Protein AF-A0A3B9DRY4-F1 (afdb_monomer)

Secondary structure (DSSP, 8-state):
-----S---SSHHHHHHHHHHTT--EEEEESSSSHHIIIIIHHHHH-GGGEEEEEEEEETTEEEEEEEE-TT---------TT----PPBPPGGGS-SS--------TT------PPP-

Mean predicted aligned error: 9.86 Å

Structure (mmCIF, N/CA/C/O backbone):
data_AF-A0A3B9DRY4-F1
#
_entry.id   AF-A0A3B9DRY4-F1
#
loop_
_atom_site.group_PDB
_atom_site.id
_atom_site.type_symbol
_atom_site.label_atom_id
_atom_site.label_alt_id
_atom_site.label_comp_id
_atom_site.label_asym_id
_atom_site.label_entity_id
_atom_site.label_seq_id
_atom_site.pdbx_PDB_ins_code
_atom_site.Cartn_x
_atom_site.Cartn_y
_atom_site.Cartn_z
_atom_site.occupancy
_atom_site.B_iso_or_equiv
_atom_site.auth_seq_id
_atom_site.auth_comp_id
_atom_site.auth_asym_id
_atom_site.auth_atom_id
_atom_site.pdbx_PDB_model_num
ATOM 1 N N . MET A 1 1 ? -20.630 4.500 7.201 1.00 38.88 1 MET A N 1
ATOM 2 C CA . MET A 1 1 ? -19.181 4.360 6.929 1.00 38.88 1 MET A CA 1
ATOM 3 C C . MET A 1 1 ? -18.979 4.368 5.423 1.00 38.88 1 MET A C 1
ATOM 5 O O . MET A 1 1 ? -19.580 3.539 4.756 1.00 38.88 1 MET A O 1
ATOM 9 N N . ARG A 1 2 ? -18.206 5.310 4.864 1.00 43.16 2 ARG A N 1
ATOM 10 C CA . ARG A 1 2 ? -17.780 5.212 3.458 1.00 43.16 2 ARG A CA 1
ATOM 11 C C . ARG A 1 2 ? -16.643 4.196 3.412 1.00 43.16 2 ARG A C 1
ATOM 13 O O . ARG A 1 2 ? -15.556 4.502 3.887 1.00 43.16 2 ARG A O 1
ATOM 20 N N . SER A 1 3 ? -16.920 2.999 2.902 1.00 43.78 3 SER A N 1
ATOM 21 C CA . SER A 1 3 ? -15.890 2.011 2.576 1.00 43.78 3 SER A CA 1
ATOM 22 C C . SER A 1 3 ? -15.005 2.603 1.483 1.00 43.78 3 SER A C 1
ATOM 24 O O . SER A 1 3 ? -15.361 2.578 0.310 1.00 43.78 3 SER A O 1
ATOM 26 N N . ARG A 1 4 ? -13.899 3.236 1.868 1.00 54.00 4 ARG A N 1
ATOM 27 C CA . ARG A 1 4 ? -12.835 3.621 0.943 1.00 54.00 4 ARG A CA 1
ATOM 28 C C . ARG A 1 4 ? -11.736 2.596 1.123 1.00 54.00 4 ARG A C 1
ATOM 30 O O . ARG A 1 4 ? -10.942 2.704 2.047 1.00 54.00 4 ARG A O 1
ATOM 37 N N . THR A 1 5 ? -11.784 1.555 0.307 1.00 59.94 5 THR A N 1
ATOM 38 C CA . THR A 1 5 ? -10.925 0.386 0.493 1.00 59.94 5 THR A CA 1
ATOM 39 C C . THR A 1 5 ? -9.527 0.619 -0.101 1.00 59.94 5 THR A C 1
ATOM 41 O O . THR A 1 5 ? -8.577 0.014 0.379 1.00 59.94 5 THR A O 1
ATOM 44 N N . TYR A 1 6 ? -9.371 1.553 -1.061 1.00 63.59 6 TYR A N 1
ATOM 45 C CA . TYR A 1 6 ? -8.100 1.839 -1.754 1.00 63.59 6 TYR A CA 1
ATOM 46 C C . TYR A 1 6 ? -8.030 3.284 -2.289 1.00 63.59 6 TYR A C 1
ATOM 48 O O . TYR A 1 6 ? -9.073 3.831 -2.664 1.00 63.59 6 TYR A O 1
ATOM 56 N N . PRO A 1 7 ? -6.830 3.885 -2.420 1.00 69.00 7 PRO A N 1
ATOM 57 C CA . PRO A 1 7 ? -6.582 4.921 -3.422 1.00 69.00 7 PRO A CA 1
ATOM 58 C C . PRO A 1 7 ? -6.757 4.307 -4.821 1.00 69.00 7 PRO A C 1
ATOM 60 O O . PRO A 1 7 ? -6.086 3.336 -5.164 1.00 69.00 7 PRO A O 1
ATOM 63 N N . LEU A 1 8 ? -7.672 4.838 -5.635 1.00 76.50 8 LEU A N 1
ATOM 64 C CA . LEU A 1 8 ? -7.983 4.307 -6.976 1.00 76.50 8 LEU A CA 1
ATOM 65 C C . LEU A 1 8 ? -7.092 4.953 -8.044 1.00 76.50 8 LEU A C 1
ATOM 67 O O . LEU A 1 8 ? -7.570 5.491 -9.044 1.00 76.50 8 LEU A O 1
ATOM 71 N N . SER A 1 9 ? -5.784 4.949 -7.804 1.00 82.06 9 SER A N 1
ATOM 72 C CA . SER A 1 9 ? -4.793 5.569 -8.678 1.00 82.06 9 SER A CA 1
ATOM 73 C C . SER A 1 9 ? -3.581 4.666 -8.832 1.00 82.06 9 SER A C 1
ATOM 75 O O . SER A 1 9 ? -2.978 4.287 -7.836 1.00 82.06 9 SER A O 1
ATOM 77 N N . ALA A 1 10 ? -3.206 4.373 -10.077 1.00 83.94 10 ALA A N 1
ATOM 78 C CA . ALA A 1 10 ? -1.956 3.685 -10.399 1.00 83.94 10 ALA A CA 1
ATOM 79 C C . ALA A 1 10 ? -0.739 4.631 -10.419 1.00 83.94 10 ALA A C 1
ATOM 81 O O . ALA A 1 10 ? 0.393 4.161 -10.450 1.00 83.94 10 ALA A O 1
ATOM 82 N N . ASP A 1 11 ? -0.974 5.949 -10.413 1.00 89.25 11 ASP A N 1
ATOM 83 C CA . ASP A 1 11 ? 0.064 6.970 -10.253 1.00 89.25 11 ASP A CA 1
ATOM 84 C C . ASP A 1 11 ? 0.567 6.971 -8.795 1.00 89.25 11 ASP A C 1
ATOM 86 O O . ASP A 1 11 ? -0.246 7.220 -7.892 1.00 89.25 11 ASP A O 1
ATOM 90 N N . PRO A 1 12 ? 1.858 6.680 -8.545 1.00 90.25 12 PRO A N 1
ATOM 91 C CA . PRO A 1 12 ? 2.408 6.543 -7.197 1.00 90.25 12 PRO A CA 1
ATOM 92 C C . PRO A 1 12 ? 2.270 7.811 -6.347 1.00 90.25 12 PRO A C 1
ATOM 94 O O . PRO A 1 12 ? 1.861 7.739 -5.187 1.00 90.25 12 PRO A O 1
ATOM 97 N N . GLU A 1 13 ? 2.562 8.987 -6.905 1.00 91.56 13 GLU A N 1
ATOM 98 C CA . GLU A 1 13 ? 2.448 10.280 -6.224 1.00 91.56 13 GLU A CA 1
ATOM 99 C C . GLU A 1 13 ? 1.037 10.495 -5.684 1.00 91.56 13 GLU A C 1
ATOM 101 O O . GLU A 1 13 ? 0.838 10.820 -4.507 1.00 91.56 13 GLU A O 1
ATOM 106 N N . ARG A 1 14 ? 0.041 10.308 -6.550 1.00 90.88 14 ARG A N 1
ATOM 107 C CA . ARG A 1 14 ? -1.366 10.431 -6.196 1.00 90.88 14 ARG A CA 1
ATOM 108 C C . ARG A 1 14 ? -1.789 9.354 -5.207 1.00 90.88 14 ARG A C 1
ATOM 110 O O . ARG A 1 14 ? -2.494 9.690 -4.259 1.00 90.88 14 ARG A O 1
ATOM 117 N N . PHE A 1 15 ? -1.341 8.113 -5.385 1.00 90.88 15 PHE A N 1
ATOM 118 C CA . PHE A 1 15 ? -1.643 7.006 -4.480 1.00 90.88 15 PHE A CA 1
ATOM 119 C C . PHE A 1 15 ? -1.217 7.325 -3.041 1.00 90.88 15 PHE A C 1
ATOM 121 O O . PHE A 1 15 ? -2.041 7.284 -2.127 1.00 90.88 15 PHE A O 1
ATOM 128 N N . PHE A 1 16 ? 0.046 7.715 -2.834 1.00 90.94 16 PHE A N 1
ATOM 129 C CA . PHE A 1 16 ? 0.564 8.018 -1.495 1.00 90.94 16 PHE A CA 1
ATOM 130 C C . PHE A 1 16 ? 0.014 9.326 -0.923 1.00 90.94 16 PHE A C 1
ATOM 132 O O . PHE A 1 16 ? -0.130 9.458 0.295 1.00 90.94 16 PHE A O 1
ATOM 139 N N . ARG A 1 17 ? -0.312 10.315 -1.765 1.00 90.69 17 ARG A N 1
ATOM 140 C CA . ARG A 1 17 ? -1.026 11.517 -1.313 1.00 90.69 17 ARG A CA 1
ATOM 141 C C . ARG A 1 17 ? -2.410 11.155 -0.775 1.00 90.69 17 ARG A C 1
ATOM 143 O O . ARG A 1 17 ? -2.703 11.482 0.369 1.00 90.69 17 ARG A O 1
ATOM 150 N N . GLU A 1 1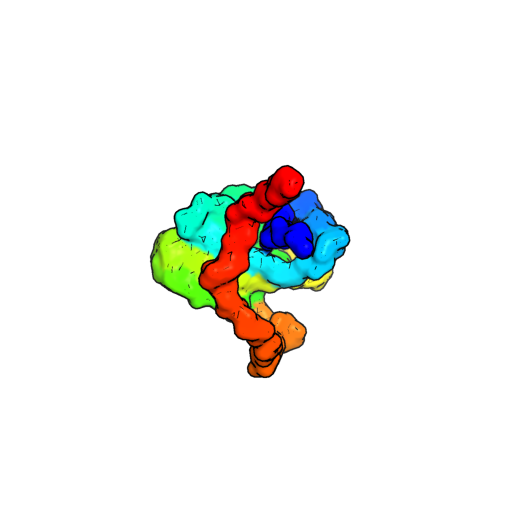8 ? -3.214 10.446 -1.563 1.00 89.81 18 GLU A N 1
ATOM 151 C CA . GLU A 1 18 ? -4.568 10.048 -1.172 1.00 89.81 18 GLU A CA 1
ATOM 152 C C . GLU A 1 18 ? -4.546 9.150 0.070 1.00 89.81 18 GLU A C 1
ATOM 154 O O . GLU A 1 18 ? -5.316 9.401 0.993 1.00 89.81 18 GLU A O 1
ATOM 159 N N . ALA A 1 19 ? -3.634 8.169 0.145 1.00 88.75 19 ALA A N 1
ATOM 160 C CA . ALA A 1 19 ? -3.478 7.296 1.312 1.00 88.75 19 ALA A CA 1
ATOM 161 C C . ALA A 1 19 ? -3.215 8.088 2.605 1.00 88.75 19 ALA A C 1
ATOM 163 O O . ALA A 1 19 ? -3.846 7.816 3.628 1.00 88.75 19 ALA A O 1
ATOM 164 N N . ARG A 1 20 ? -2.350 9.112 2.552 1.00 89.06 20 ARG A N 1
ATOM 165 C CA . ARG A 1 20 ? -2.091 10.007 3.693 1.00 89.06 20 ARG A CA 1
ATOM 166 C C . ARG A 1 20 ? -3.308 10.849 4.059 1.00 89.06 20 ARG A C 1
ATOM 168 O O . ARG A 1 20 ? -3.646 10.932 5.233 1.00 89.06 20 ARG A O 1
ATOM 175 N N . GLU A 1 21 ? -3.985 11.439 3.073 1.00 88.19 21 GLU A N 1
ATOM 176 C CA . GLU A 1 21 ? -5.180 12.270 3.295 1.00 88.19 21 GLU A CA 1
ATOM 177 C C . GLU A 1 21 ? -6.309 11.505 4.001 1.00 88.19 21 GLU A C 1
ATOM 179 O O . GLU A 1 21 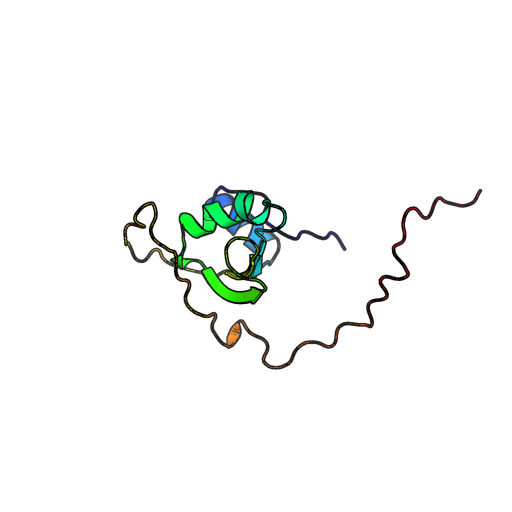? -7.055 12.086 4.789 1.00 88.19 21 GLU A O 1
ATOM 184 N N . ILE A 1 22 ? -6.437 10.201 3.737 1.00 84.88 22 ILE A N 1
ATOM 185 C CA . ILE A 1 22 ? -7.468 9.344 4.340 1.00 84.88 22 ILE A CA 1
ATOM 186 C C . ILE A 1 22 ? -6.971 8.525 5.543 1.00 84.88 22 ILE A C 1
ATOM 188 O O . ILE A 1 22 ? -7.759 7.775 6.118 1.00 84.88 22 ILE A O 1
ATOM 192 N N . GLY A 1 23 ? -5.696 8.656 5.929 1.00 85.69 23 GLY A N 1
ATOM 193 C CA . GLY A 1 23 ? -5.101 7.940 7.063 1.00 85.69 23 GLY A CA 1
ATOM 194 C C . GLY A 1 23 ? -4.999 6.422 6.871 1.00 85.69 23 GLY A C 1
ATOM 195 O O . GLY A 1 23 ? -5.185 5.665 7.823 1.00 85.69 23 GLY A O 1
ATOM 196 N N . VAL A 1 24 ? -4.757 5.961 5.642 1.00 86.81 24 VAL A N 1
ATOM 197 C CA . VAL A 1 24 ? -4.588 4.538 5.318 1.00 86.81 24 VAL A CA 1
ATOM 198 C C . VAL A 1 24 ? -3.117 4.142 5.417 1.00 86.81 24 VAL A C 1
ATOM 200 O O . VAL A 1 24 ? -2.272 4.689 4.716 1.00 86.81 24 VAL A O 1
ATOM 203 N N . SER A 1 25 ? -2.832 3.137 6.247 1.00 88.12 25 SER A N 1
ATOM 204 C CA . SER A 1 25 ? -1.486 2.560 6.424 1.00 88.12 25 SER A CA 1
ATOM 205 C C . SER A 1 25 ? -1.334 1.163 5.810 1.00 88.12 25 SER A C 1
ATOM 207 O O . SER A 1 25 ? -0.235 0.615 5.807 1.00 88.12 25 SER A O 1
ATOM 209 N N . TYR A 1 26 ? -2.424 0.573 5.307 1.00 89.06 26 TYR A N 1
ATOM 210 C CA . TYR A 1 26 ? -2.446 -0.780 4.745 1.00 89.06 26 TYR A CA 1
ATOM 211 C C . TYR A 1 26 ? -3.284 -0.819 3.475 1.00 89.06 26 TYR A C 1
ATOM 213 O O . TYR A 1 26 ? -4.360 -0.227 3.427 1.00 89.06 26 TYR A O 1
ATOM 221 N N . VAL A 1 27 ? -2.827 -1.564 2.476 1.00 89.06 27 VAL A N 1
ATOM 222 C CA . VAL A 1 27 ? -3.562 -1.800 1.229 1.00 89.06 27 VAL A CA 1
ATOM 223 C C . VAL A 1 27 ? -3.667 -3.292 0.959 1.00 89.06 27 VAL A C 1
ATOM 225 O O . VAL A 1 27 ? -2.775 -4.065 1.305 1.00 89.06 27 VAL A O 1
ATOM 228 N N . VAL A 1 28 ? -4.766 -3.702 0.332 1.00 86.94 28 VAL A N 1
ATOM 229 C CA . VAL A 1 28 ? -4.947 -5.080 -0.131 1.00 86.94 28 VAL A CA 1
ATOM 230 C C . VAL A 1 28 ? -4.613 -5.139 -1.615 1.00 86.94 28 VAL A C 1
ATOM 232 O O . VAL A 1 28 ? -5.235 -4.461 -2.429 1.00 86.94 28 VAL A O 1
ATOM 235 N N . LEU A 1 29 ? -3.630 -5.960 -1.960 1.00 86.88 29 LEU A N 1
ATOM 236 C CA . LEU A 1 29 ? -3.364 -6.390 -3.321 1.00 86.88 29 LEU A CA 1
ATOM 237 C C . LEU A 1 29 ? -4.150 -7.677 -3.559 1.00 86.88 29 LEU A C 1
ATOM 239 O O . LEU A 1 29 ? -3.654 -8.773 -3.292 1.00 86.88 29 LEU A O 1
ATOM 243 N N . ASP A 1 30 ? -5.389 -7.521 -4.015 1.00 83.31 30 ASP A N 1
ATOM 244 C CA . ASP A 1 30 ? -6.230 -8.641 -4.416 1.00 83.31 30 ASP A CA 1
ATOM 245 C C . ASP A 1 30 ? -6.058 -8.940 -5.911 1.00 83.31 30 ASP A C 1
ATOM 247 O O . ASP A 1 30 ? -6.222 -8.055 -6.756 1.00 83.31 30 ASP A O 1
ATOM 251 N N . GLN A 1 31 ? -5.667 -10.173 -6.237 1.00 76.06 31 GLN A N 1
ATOM 252 C CA . GLN A 1 31 ? -5.571 -10.644 -7.621 1.00 76.06 31 GLN A CA 1
ATOM 253 C C . GLN A 1 31 ? -6.830 -11.394 -8.068 1.00 76.06 31 GLN A C 1
ATOM 255 O O . GLN A 1 31 ? -6.937 -11.730 -9.243 1.00 76.06 31 GLN A O 1
ATOM 260 N N . VAL A 1 32 ? -7.799 -11.611 -7.170 1.00 72.06 32 VAL A N 1
ATOM 261 C CA . VAL A 1 32 ? -9.044 -12.323 -7.488 1.00 72.06 32 VAL A CA 1
ATOM 262 C C . VAL A 1 32 ? -9.948 -11.499 -8.411 1.00 72.06 32 VAL A C 1
ATOM 264 O O . VAL A 1 32 ? -10.478 -12.038 -9.380 1.00 72.06 32 VAL A O 1
ATOM 267 N N . ASP A 1 33 ? -10.111 -10.199 -8.143 1.00 73.31 33 ASP A N 1
ATOM 268 C CA . ASP A 1 33 ? -10.960 -9.297 -8.941 1.00 73.31 33 ASP A CA 1
ATOM 269 C C . ASP A 1 33 ? -10.185 -8.445 -9.969 1.00 73.31 33 ASP A C 1
ATOM 271 O O . ASP A 1 33 ? -10.782 -7.755 -10.797 1.00 73.31 33 ASP A O 1
ATOM 275 N N . GLY A 1 34 ? -8.849 -8.485 -9.921 1.00 74.19 34 GLY A N 1
ATOM 276 C CA . GLY A 1 34 ? -7.951 -7.717 -10.786 1.00 74.19 34 GLY A CA 1
ATOM 277 C C . GLY A 1 34 ? -7.825 -6.222 -10.449 1.00 74.19 34 GLY A C 1
ATOM 278 O O . GLY A 1 34 ? -6.913 -5.567 -10.964 1.00 74.19 34 GLY A O 1
ATOM 279 N N . LEU A 1 35 ? -8.657 -5.669 -9.558 1.00 75.94 35 LEU A N 1
ATOM 280 C CA . LEU A 1 35 ? -8.596 -4.257 -9.161 1.00 75.94 35 LEU A CA 1
ATOM 281 C C . LEU A 1 35 ? -7.336 -3.961 -8.351 1.00 75.94 35 LEU A C 1
ATOM 283 O O . LEU A 1 35 ? -6.695 -2.925 -8.558 1.00 75.94 35 LEU A O 1
ATOM 287 N N . GLY A 1 36 ? -6.935 -4.890 -7.479 1.00 77.88 36 GLY A N 1
ATOM 288 C CA . GLY A 1 36 ? -5.666 -4.790 -6.762 1.00 77.88 36 GLY A CA 1
ATOM 289 C C . GLY A 1 36 ? -4.489 -4.691 -7.734 1.00 77.88 36 GLY A C 1
ATOM 290 O O . GLY A 1 36 ? -3.604 -3.853 -7.565 1.00 77.88 36 GLY A O 1
ATOM 291 N N . GLY A 1 37 ? -4.506 -5.476 -8.813 1.00 80.50 37 GLY A N 1
ATOM 292 C CA . GLY A 1 37 ? -3.508 -5.388 -9.879 1.00 80.50 37 GLY A CA 1
ATOM 293 C C . GLY A 1 37 ? -3.497 -4.030 -10.591 1.00 80.50 37 GLY A C 1
ATOM 294 O O . GLY A 1 37 ? -2.418 -3.486 -10.837 1.00 80.50 37 GLY A O 1
ATOM 295 N N . ALA A 1 38 ? -4.677 -3.478 -10.883 1.00 79.50 38 ALA A N 1
ATOM 296 C CA . ALA A 1 38 ? -4.834 -2.231 -11.630 1.00 79.50 38 ALA A CA 1
ATOM 297 C C . ALA A 1 38 ? -4.351 -0.990 -10.863 1.00 79.50 38 ALA A C 1
ATOM 299 O O . ALA A 1 38 ? -3.707 -0.128 -11.457 1.00 79.50 38 ALA A O 1
ATOM 300 N N . TYR A 1 39 ? -4.639 -0.897 -9.561 1.00 82.38 39 TYR A N 1
ATOM 301 C CA . TYR A 1 39 ? -4.351 0.310 -8.774 1.00 82.38 39 TYR A CA 1
ATOM 302 C C . TYR A 1 39 ? -3.171 0.159 -7.814 1.00 82.38 39 TYR A C 1
ATOM 304 O O . TYR A 1 39 ? -2.413 1.103 -7.630 1.00 82.38 39 TYR A O 1
ATOM 312 N N . VAL A 1 40 ? -2.979 -1.020 -7.221 1.00 87.50 40 VAL A N 1
ATOM 313 C CA . VAL A 1 40 ? -1.902 -1.260 -6.244 1.00 87.50 40 VAL A CA 1
ATOM 314 C C . VAL A 1 40 ? -0.690 -1.889 -6.926 1.00 87.50 40 VAL A C 1
ATOM 316 O O . VAL A 1 40 ? 0.444 -1.497 -6.669 1.00 87.50 40 VAL A O 1
ATOM 319 N N . GLY A 1 41 ? -0.912 -2.834 -7.843 1.00 87.69 41 GLY A N 1
ATOM 320 C CA . GLY A 1 41 ? 0.156 -3.595 -8.492 1.00 87.69 41 GLY A CA 1
ATOM 321 C C . GLY A 1 41 ? 1.160 -2.730 -9.260 1.00 87.69 41 GLY A C 1
ATOM 322 O O . GLY A 1 41 ? 2.355 -3.006 -9.202 1.00 87.69 41 GLY A O 1
ATOM 323 N N . GLY A 1 42 ? 0.698 -1.681 -9.949 1.00 87.62 42 GLY A N 1
ATOM 324 C CA . GLY A 1 42 ? 1.575 -0.722 -10.633 1.00 87.62 42 GLY A CA 1
ATOM 325 C C . GLY A 1 42 ? 2.450 0.070 -9.660 1.00 87.62 42 GLY A C 1
ATOM 326 O O . GLY A 1 42 ? 3.662 0.131 -9.837 1.00 87.62 42 GLY A O 1
ATOM 327 N N . VAL A 1 43 ? 1.853 0.578 -8.580 1.00 91.38 43 VAL A N 1
ATOM 328 C CA . VAL A 1 43 ? 2.555 1.363 -7.552 1.00 91.38 43 VAL A CA 1
ATOM 329 C C . VAL A 1 43 ? 3.583 0.513 -6.802 1.00 91.38 43 VAL A C 1
ATOM 331 O O . VAL A 1 43 ? 4.695 0.967 -6.554 1.00 91.38 43 VAL A O 1
ATOM 334 N N . VAL A 1 44 ? 3.251 -0.744 -6.488 1.00 91.00 44 VAL A N 1
ATOM 335 C CA . VAL A 1 44 ? 4.187 -1.691 -5.856 1.00 91.00 44 VAL A CA 1
ATOM 336 C C . VAL A 1 44 ? 5.358 -2.024 -6.781 1.00 91.00 44 VAL A C 1
ATOM 338 O O . VAL A 1 44 ? 6.472 -2.205 -6.298 1.00 91.00 44 VAL A O 1
ATOM 341 N N . ARG A 1 45 ? 5.134 -2.103 -8.100 1.00 88.56 45 ARG A N 1
ATOM 342 C CA . ARG A 1 45 ? 6.219 -2.309 -9.073 1.00 88.56 45 ARG A CA 1
ATOM 343 C C . ARG A 1 45 ? 7.122 -1.093 -9.217 1.00 88.56 45 ARG A C 1
ATOM 345 O O . ARG A 1 45 ? 8.324 -1.279 -9.349 1.00 88.56 45 ARG A O 1
ATOM 352 N N . ASP A 1 46 ? 6.547 0.105 -9.186 1.00 89.81 46 ASP A N 1
ATOM 353 C CA . ASP A 1 46 ? 7.299 1.358 -9.264 1.00 89.81 46 ASP A CA 1
ATOM 354 C C . ASP A 1 46 ? 8.138 1.594 -8.001 1.00 89.81 46 ASP A C 1
ATOM 356 O O . ASP A 1 46 ? 9.312 1.934 -8.094 1.00 89.81 46 ASP A O 1
ATOM 360 N N . ARG A 1 47 ? 7.554 1.365 -6.813 1.00 91.56 47 ARG A N 1
ATOM 361 C CA . ARG A 1 47 ? 8.184 1.661 -5.511 1.00 91.56 47 ARG A CA 1
ATOM 362 C C . ARG A 1 47 ? 8.091 0.494 -4.540 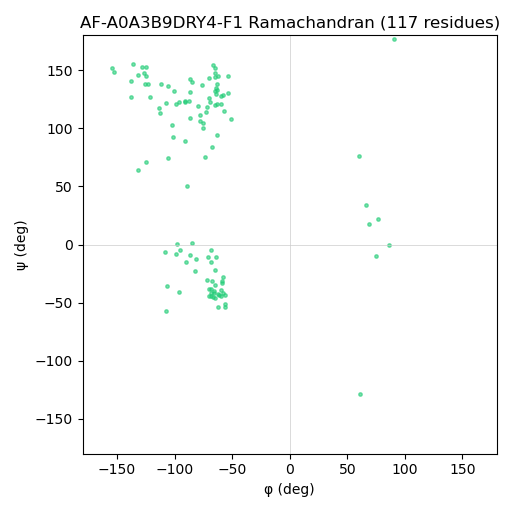1.00 91.56 47 ARG A C 1
ATOM 364 O O . ARG A 1 47 ? 7.464 0.627 -3.486 1.00 91.56 47 ARG A O 1
ATOM 371 N N . PRO A 1 48 ? 8.724 -0.651 -4.832 1.00 91.94 48 PRO A N 1
ATOM 372 C CA . PRO A 1 48 ? 8.662 -1.810 -3.947 1.00 91.94 48 PRO A CA 1
ATOM 373 C C . PRO A 1 48 ? 9.188 -1.505 -2.535 1.00 91.94 48 PRO A C 1
ATOM 375 O O . PRO A 1 48 ? 8.671 -2.041 -1.561 1.00 91.94 48 PRO A O 1
ATOM 378 N N . TRP A 1 49 ? 10.155 -0.591 -2.403 1.00 91.88 49 TRP A N 1
ATOM 379 C CA . TRP A 1 49 ? 10.724 -0.157 -1.119 1.00 91.88 49 TRP A CA 1
ATOM 380 C C . TRP A 1 49 ? 9.762 0.650 -0.234 1.00 91.88 49 TRP A C 1
ATOM 382 O O . TRP A 1 49 ? 10.036 0.826 0.949 1.00 91.88 49 TRP A O 1
ATOM 392 N N . ALA A 1 50 ? 8.650 1.154 -0.778 1.00 94.88 50 ALA A N 1
ATOM 393 C CA . ALA A 1 50 ? 7.638 1.878 -0.009 1.00 94.88 50 ALA A CA 1
ATOM 394 C C . ALA A 1 50 ? 6.620 0.944 0.66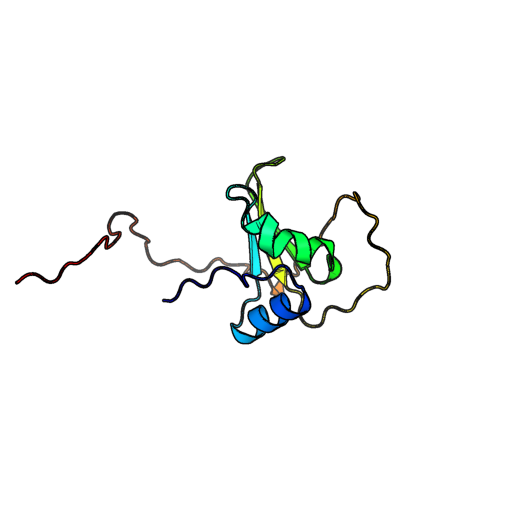9 1.00 94.88 50 ALA A C 1
ATOM 396 O O . ALA A 1 50 ? 5.700 1.416 1.343 1.00 94.88 50 ALA A O 1
ATOM 397 N N . PHE A 1 51 ? 6.782 -0.372 0.500 1.00 94.44 51 PHE A N 1
ATOM 398 C CA . PHE A 1 51 ? 5.872 -1.379 1.026 1.00 94.44 51 PHE A CA 1
ATOM 399 C C . PHE A 1 51 ? 6.591 -2.464 1.825 1.00 94.44 51 PHE A C 1
ATOM 401 O O . PHE A 1 51 ? 7.736 -2.827 1.560 1.00 94.44 51 PHE A O 1
ATOM 408 N N . CYS A 1 52 ? 5.856 -3.047 2.767 1.00 93.81 52 CYS A N 1
ATOM 409 C CA . CYS A 1 52 ? 6.212 -4.287 3.447 1.00 93.81 52 CYS A CA 1
ATOM 410 C C . CYS A 1 52 ? 5.075 -5.309 3.310 1.00 93.81 52 CYS A C 1
ATOM 412 O O . CYS A 1 52 ? 3.909 -4.942 3.158 1.00 93.81 52 CYS A O 1
ATOM 414 N N . GLY A 1 53 ? 5.401 -6.600 3.347 1.00 92.31 53 GLY A N 1
ATOM 415 C CA . GLY A 1 53 ? 4.423 -7.687 3.335 1.00 92.31 53 GLY A CA 1
ATOM 416 C C . GLY A 1 53 ? 3.949 -8.022 4.748 1.00 92.31 53 GLY A C 1
ATOM 417 O O . GLY A 1 53 ? 4.774 -8.199 5.645 1.00 92.31 53 GLY A O 1
ATOM 418 N N . LEU A 1 54 ? 2.632 -8.120 4.949 1.00 89.69 54 LEU A N 1
ATOM 419 C CA . LEU A 1 54 ? 2.046 -8.436 6.255 1.00 89.69 54 LEU A CA 1
ATOM 420 C C . LEU A 1 54 ? 1.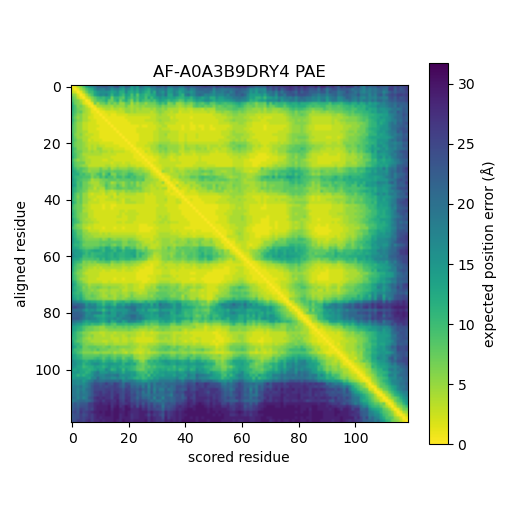483 -9.860 6.294 1.00 89.69 54 LEU A C 1
ATOM 422 O O . LEU A 1 54 ? 1.906 -10.673 7.109 1.00 89.69 54 LEU A O 1
ATOM 426 N N . VAL A 1 55 ? 0.554 -10.181 5.393 1.00 86.44 55 VAL A N 1
ATOM 427 C CA . VAL A 1 55 ? -0.007 -11.532 5.252 1.00 86.44 55 VAL A CA 1
ATOM 428 C C . VAL A 1 55 ? -0.479 -11.758 3.819 1.00 86.44 55 VAL A C 1
ATOM 430 O O . VAL A 1 55 ? -0.909 -10.820 3.149 1.00 86.44 55 VAL A O 1
ATOM 433 N N . GLY A 1 56 ? -0.405 -13.002 3.353 1.00 85.69 56 GLY A N 1
ATOM 434 C CA . GLY A 1 56 ? -0.976 -13.445 2.086 1.00 85.69 56 GLY A CA 1
ATOM 435 C C . GLY A 1 56 ? -1.913 -14.629 2.300 1.00 85.69 56 GLY A C 1
ATOM 436 O O . GLY A 1 56 ? -1.666 -15.464 3.167 1.00 85.69 56 GLY A O 1
ATOM 437 N N . VAL A 1 57 ? -2.983 -14.692 1.514 1.00 82.00 57 VAL A N 1
ATOM 438 C CA . VAL A 1 57 ? -3.911 -15.826 1.444 1.00 82.00 57 VAL A CA 1
ATOM 439 C C . VAL A 1 57 ? -4.018 -16.267 -0.013 1.00 82.00 57 VAL A C 1
ATOM 441 O O . VAL A 1 57 ? -4.097 -15.423 -0.905 1.00 82.00 57 VAL A O 1
ATOM 444 N N . GLY A 1 58 ? -4.032 -17.579 -0.246 1.00 82.19 58 GLY A N 1
ATOM 445 C CA . GLY A 1 58 ? -4.030 -18.168 -1.587 1.00 82.19 58 GLY A CA 1
ATOM 446 C C . GLY A 1 58 ? -2.623 -18.441 -2.128 1.00 82.19 58 GLY A C 1
ATOM 447 O O . GLY A 1 58 ? -1.620 -18.138 -1.481 1.00 82.19 58 GLY A O 1
ATOM 448 N N . GLU A 1 59 ? -2.556 -19.039 -3.316 1.00 75.12 59 GLU A N 1
ATOM 449 C CA . GLU A 1 59 ? -1.317 -19.474 -3.970 1.00 75.12 59 GLU A CA 1
ATOM 450 C C . GLU A 1 59 ? -1.324 -19.106 -5.461 1.00 75.12 59 GLU A C 1
ATOM 452 O O . GLU A 1 59 ? -2.377 -18.954 -6.084 1.00 75.12 59 GLU A O 1
ATOM 457 N N . GLY A 1 60 ? -0.133 -18.973 -6.054 1.00 76.50 60 GLY A N 1
ATOM 458 C CA . GLY A 1 60 ? 0.012 -18.684 -7.484 1.00 76.50 60 GLY A CA 1
ATOM 459 C C . GLY A 1 60 ? -0.628 -17.354 -7.891 1.00 76.50 60 GLY A C 1
ATOM 460 O O . GLY A 1 60 ? -0.340 -16.315 -7.294 1.00 76.50 60 GLY A O 1
ATOM 461 N N . ASP A 1 61 ? -1.469 -17.381 -8.921 1.00 71.69 61 ASP A N 1
ATOM 462 C CA . ASP A 1 61 ? -2.145 -16.194 -9.470 1.00 71.69 61 ASP A CA 1
ATOM 463 C C . ASP A 1 61 ? -3.464 -15.864 -8.750 1.00 71.69 61 ASP A C 1
ATOM 465 O O . ASP A 1 61 ? -4.036 -14.795 -8.946 1.00 71.69 61 ASP A O 1
ATOM 469 N N . VAL A 1 62 ? -3.938 -16.754 -7.872 1.00 77.31 62 VAL A N 1
ATOM 470 C CA . VAL A 1 62 ? -5.132 -16.541 -7.045 1.00 77.31 62 VAL A CA 1
ATOM 471 C C . VAL A 1 62 ? -4.670 -16.256 -5.624 1.00 77.31 62 VAL A C 1
ATOM 473 O O . VAL A 1 62 ? -4.727 -17.109 -4.736 1.00 77.31 62 VAL A O 1
ATOM 476 N N . ARG A 1 63 ? -4.149 -15.043 -5.424 1.00 82.38 63 ARG A N 1
ATOM 477 C CA . ARG A 1 63 ? -3.655 -14.593 -4.122 1.00 82.38 63 ARG A CA 1
ATOM 478 C C . ARG A 1 63 ? -4.179 -13.214 -3.752 1.00 82.38 63 ARG A C 1
ATOM 480 O O . ARG A 1 63 ? -4.272 -12.313 -4.586 1.00 82.38 63 ARG A O 1
ATOM 487 N N . THR A 1 64 ? -4.392 -13.033 -2.462 1.00 84.88 64 THR A N 1
ATOM 488 C CA . THR A 1 64 ? -4.707 -11.748 -1.848 1.00 84.88 64 THR A CA 1
ATOM 489 C C . THR A 1 64 ? -3.632 -11.452 -0.814 1.00 84.88 64 THR A C 1
ATOM 491 O O . THR A 1 64 ? -3.342 -12.286 0.041 1.00 84.88 64 THR A O 1
ATOM 494 N N . GLN A 1 65 ? -3.009 -10.279 -0.890 1.00 88.50 65 GLN A N 1
ATOM 495 C CA . GLN A 1 65 ? -1.942 -9.878 0.029 1.00 88.50 65 GLN A CA 1
ATOM 496 C C . GLN A 1 65 ? -2.293 -8.568 0.721 1.00 88.50 65 GLN A C 1
ATOM 498 O O . GLN A 1 65 ? -2.768 -7.635 0.080 1.00 88.50 65 GLN A O 1
ATOM 503 N N . ILE A 1 66 ? -2.014 -8.478 2.016 1.00 89.12 66 ILE A N 1
ATOM 504 C CA . ILE A 1 66 ? -2.060 -7.225 2.766 1.00 89.12 66 ILE A CA 1
ATOM 505 C C . ILE A 1 66 ? -0.643 -6.668 2.828 1.00 89.12 66 ILE A C 1
ATOM 507 O O . ILE A 1 66 ? 0.277 -7.334 3.312 1.00 89.12 66 ILE A O 1
ATOM 511 N N . LEU A 1 67 ? -0.488 -5.444 2.336 1.00 92.31 67 LEU A N 1
ATOM 512 C CA . LEU A 1 67 ? 0.768 -4.711 2.321 1.00 92.31 67 LEU A CA 1
ATOM 513 C C . LEU A 1 67 ? 0.674 -3.526 3.281 1.00 92.31 67 LEU A C 1
ATOM 515 O O . LEU A 1 67 ? -0.345 -2.831 3.311 1.00 92.31 67 LEU A O 1
ATOM 519 N N . GLY A 1 68 ? 1.731 -3.283 4.047 1.00 92.94 68 GLY A N 1
ATOM 520 C CA . GLY A 1 68 ? 1.888 -2.055 4.822 1.00 92.94 68 GLY A CA 1
ATOM 521 C C . GLY A 1 68 ? 2.536 -0.959 3.979 1.00 92.94 68 GLY A C 1
ATOM 522 O O . GLY A 1 68 ? 3.429 -1.249 3.186 1.00 92.94 68 GLY A O 1
ATOM 523 N N . ILE A 1 69 ? 2.098 0.287 4.159 1.00 93.25 69 ILE A N 1
ATOM 524 C CA . ILE A 1 69 ? 2.745 1.480 3.598 1.00 93.25 69 ILE A CA 1
ATOM 525 C C . ILE A 1 69 ? 3.814 1.950 4.586 1.00 93.25 69 ILE A C 1
ATOM 527 O O . ILE A 1 69 ? 3.508 2.216 5.749 1.00 93.25 69 ILE A O 1
ATOM 531 N N . ILE A 1 70 ? 5.059 2.063 4.124 1.00 92.75 70 ILE A N 1
ATOM 532 C CA . ILE A 1 70 ? 6.177 2.545 4.938 1.00 92.75 70 ILE A CA 1
ATOM 533 C C . ILE A 1 70 ? 6.211 4.074 4.860 1.00 92.75 70 ILE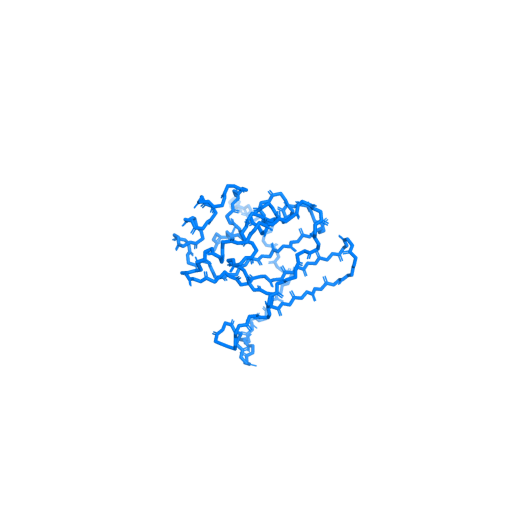 A C 1
ATOM 535 O O . ILE A 1 70 ? 6.540 4.660 3.826 1.00 92.75 70 ILE A O 1
ATOM 539 N N . GLU A 1 71 ? 5.860 4.740 5.958 1.00 86.75 71 GLU A N 1
ATOM 540 C CA . GLU A 1 71 ? 5.935 6.199 6.035 1.00 86.75 71 GLU A CA 1
ATOM 541 C C . GLU A 1 71 ? 7.383 6.689 5.916 1.00 86.75 71 GLU A C 1
ATOM 543 O O . GLU A 1 71 ? 8.293 6.156 6.547 1.00 86.75 71 GLU A O 1
ATOM 548 N N . GLY A 1 72 ? 7.597 7.724 5.100 1.00 87.12 72 GLY A N 1
ATOM 549 C CA . GLY A 1 72 ? 8.924 8.312 4.908 1.00 87.12 72 GLY A CA 1
ATOM 550 C C . GLY A 1 72 ? 9.914 7.418 4.157 1.00 87.12 72 GLY A C 1
ATOM 551 O O . GLY A 1 72 ? 11.113 7.677 4.229 1.00 87.12 72 GLY A O 1
ATOM 552 N N . ALA A 1 73 ? 9.442 6.386 3.447 1.00 88.75 73 ALA A N 1
ATOM 553 C CA . ALA A 1 73 ? 10.298 5.535 2.629 1.00 88.75 73 ALA A CA 1
ATOM 554 C C . ALA A 1 73 ? 11.137 6.364 1.642 1.00 88.75 73 ALA A C 1
ATOM 556 O O . ALA A 1 73 ? 10.615 7.210 0.911 1.00 88.75 73 ALA A O 1
ATOM 557 N N . VAL A 1 74 ? 12.440 6.094 1.624 1.00 86.81 74 VAL A N 1
ATOM 558 C CA . VAL A 1 74 ? 13.406 6.724 0.722 1.00 86.81 74 VAL A CA 1
ATOM 559 C C . VAL A 1 74 ? 13.786 5.709 -0.343 1.00 86.81 74 VAL A C 1
ATOM 561 O O . VAL A 1 74 ? 14.004 4.539 -0.026 1.00 86.81 74 VAL A O 1
ATOM 564 N N . ASP A 1 75 ? 13.840 6.155 -1.596 1.00 87.12 75 ASP A N 1
ATOM 565 C CA . ASP A 1 75 ? 14.311 5.327 -2.702 1.00 87.12 75 ASP A CA 1
ATOM 566 C C . ASP A 1 75 ? 15.759 4.877 -2.434 1.00 87.12 75 ASP A C 1
ATOM 568 O O . ASP A 1 75 ? 16.635 5.729 -2.253 1.00 87.12 75 ASP A O 1
ATOM 572 N N . PRO A 1 76 ? 16.031 3.560 -2.377 1.00 83.38 76 PRO A N 1
ATOM 573 C CA . PRO A 1 76 ? 17.380 3.045 -2.182 1.00 83.38 76 PRO A CA 1
ATOM 574 C C . PRO A 1 76 ? 18.313 3.291 -3.384 1.00 83.38 76 PRO A C 1
ATOM 576 O O . PRO A 1 76 ? 19.497 2.972 -3.288 1.00 83.38 76 PRO A O 1
ATOM 579 N N . GLY A 1 77 ? 17.822 3.841 -4.502 1.00 77.31 77 GLY A N 1
ATOM 580 C CA . GLY A 1 77 ? 18.615 4.176 -5.688 1.00 77.31 77 GLY A CA 1
ATOM 581 C C . GLY A 1 77 ? 18.973 2.966 -6.555 1.00 77.31 77 GLY A C 1
ATOM 582 O O . GLY A 1 77 ? 19.954 3.009 -7.296 1.00 77.31 77 GLY A O 1
ATOM 583 N N . GLY A 1 78 ? 18.215 1.872 -6.440 1.00 69.19 78 GLY A N 1
ATOM 584 C CA . GLY A 1 78 ? 18.416 0.647 -7.214 1.00 69.19 78 GLY A CA 1
ATOM 585 C C . GLY A 1 78 ? 17.437 0.542 -8.381 1.00 69.19 78 GLY A C 1
ATOM 586 O O . GLY A 1 78 ? 16.234 0.700 -8.192 1.00 69.19 78 GLY A O 1
ATOM 587 N N . GLU A 1 79 ? 17.928 0.227 -9.582 1.00 63.41 79 GLU A N 1
ATOM 588 C CA . GLU A 1 79 ? 17.053 -0.034 -10.729 1.00 63.41 79 GLU A CA 1
ATOM 589 C C . GLU A 1 79 ? 16.208 -1.296 -10.498 1.00 63.41 79 GLU A C 1
ATOM 591 O O . GLU A 1 79 ? 16.723 -2.409 -10.345 1.00 63.41 79 GLU A O 1
ATOM 596 N N . VAL A 1 80 ? 14.883 -1.138 -10.516 1.00 65.62 80 VAL A N 1
ATOM 597 C CA . VAL A 1 80 ? 13.952 -2.268 -10.516 1.00 65.62 80 VAL A CA 1
ATOM 598 C C . VAL A 1 80 ? 13.955 -2.876 -11.917 1.00 65.62 80 VAL A C 1
ATOM 600 O O . VAL A 1 80 ? 13.382 -2.326 -12.855 1.00 65.62 80 VAL A O 1
ATOM 603 N N . SER A 1 81 ? 14.619 -4.022 -12.077 1.00 62.91 81 SER A N 1
ATOM 604 C CA . SER A 1 81 ? 14.670 -4.706 -13.372 1.00 62.91 81 SER A CA 1
ATOM 605 C C . SER A 1 81 ? 13.271 -5.182 -13.804 1.00 62.91 81 SER A C 1
ATOM 607 O O . SER A 1 81 ? 12.606 -5.888 -13.027 1.00 62.91 81 SER A O 1
ATOM 609 N N . PRO A 1 82 ? 12.827 -4.872 -15.039 1.00 61.09 82 PRO A N 1
ATOM 610 C CA . PRO A 1 82 ? 11.557 -5.352 -15.577 1.00 61.09 82 PRO A CA 1
ATOM 611 C C . PRO A 1 82 ? 11.506 -6.886 -15.569 1.00 61.09 82 PRO A C 1
ATOM 613 O O . PRO A 1 82 ? 12.420 -7.545 -16.057 1.00 61.09 82 PRO A O 1
ATOM 616 N N . GLY A 1 83 ? 10.443 -7.468 -15.008 1.00 62.91 83 GLY A N 1
ATOM 617 C CA . GLY A 1 83 ? 10.259 -8.927 -14.944 1.00 62.91 83 GLY A CA 1
ATOM 618 C C . GLY A 1 83 ? 10.920 -9.622 -13.748 1.00 62.91 83 GLY A C 1
ATOM 619 O O . GLY A 1 83 ? 10.766 -10.833 -13.592 1.00 62.91 83 GLY A O 1
ATOM 620 N N . SER A 1 84 ? 11.609 -8.886 -12.871 1.00 65.88 84 SER A N 1
ATOM 621 C CA . SER A 1 84 ? 12.091 -9.444 -11.606 1.00 65.88 84 SER A CA 1
ATOM 622 C C . SER A 1 84 ? 10.931 -9.732 -10.640 1.00 65.88 84 SER A C 1
ATOM 624 O O . SER A 1 84 ? 9.934 -9.010 -10.579 1.00 65.88 84 SER A O 1
ATOM 626 N N . THR A 1 85 ? 11.042 -10.823 -9.877 1.00 74.62 85 THR A N 1
ATOM 627 C CA . THR A 1 85 ? 10.075 -11.121 -8.812 1.00 74.62 85 THR A CA 1
ATOM 628 C C . THR A 1 85 ? 10.301 -10.165 -7.645 1.00 74.62 85 THR A C 1
ATOM 630 O O . THR A 1 85 ? 11.329 -10.240 -6.974 1.00 74.62 85 THR A O 1
ATOM 633 N N . ILE A 1 86 ? 9.327 -9.296 -7.375 1.00 81.94 86 ILE A N 1
ATOM 634 C CA . ILE A 1 86 ? 9.366 -8.384 -6.228 1.00 81.94 86 ILE A CA 1
ATOM 635 C C . ILE A 1 86 ? 9.210 -9.194 -4.944 1.00 81.94 86 ILE A C 1
ATOM 637 O O . ILE A 1 86 ? 8.219 -9.902 -4.758 1.00 81.94 86 ILE A O 1
ATOM 641 N N . ARG A 1 87 ? 10.190 -9.076 -4.046 1.00 82.75 87 ARG A N 1
ATOM 642 C CA . ARG A 1 87 ? 10.131 -9.633 -2.694 1.00 82.75 87 ARG A CA 1
ATOM 643 C C . ARG A 1 87 ? 10.077 -8.486 -1.700 1.00 82.75 87 ARG A C 1
ATOM 645 O O . ARG A 1 87 ? 11.035 -7.732 -1.580 1.00 82.75 87 ARG A O 1
ATOM 652 N N . LEU A 1 88 ? 8.950 -8.364 -1.012 1.00 89.44 88 LEU A N 1
ATOM 653 C CA . LEU A 1 88 ? 8.769 -7.362 0.031 1.00 89.44 88 LEU A CA 1
ATOM 654 C C . LEU A 1 88 ? 9.315 -7.901 1.355 1.00 89.44 88 LEU A C 1
ATOM 656 O O . LEU A 1 88 ? 9.116 -9.072 1.682 1.00 89.44 88 LEU A O 1
ATOM 660 N N . ALA A 1 89 ? 9.990 -7.042 2.115 1.00 91.06 89 ALA A N 1
ATOM 661 C CA . ALA A 1 89 ? 10.383 -7.357 3.483 1.00 91.06 89 ALA A CA 1
ATOM 662 C C . ALA A 1 89 ? 9.133 -7.516 4.374 1.00 91.06 89 ALA A C 1
ATOM 664 O O . ALA A 1 89 ? 8.105 -6.893 4.086 1.00 91.06 89 ALA A O 1
ATOM 665 N N . PRO A 1 90 ? 9.191 -8.318 5.452 1.00 91.75 90 PRO A N 1
ATOM 666 C CA . PRO A 1 90 ? 8.098 -8.381 6.415 1.00 91.75 90 PRO A CA 1
ATOM 667 C C . PRO A 1 90 ? 7.886 -7.017 7.086 1.00 91.75 90 PRO A C 1
ATOM 669 O O . PRO A 1 90 ? 8.844 -6.282 7.337 1.00 91.75 90 PRO A O 1
ATOM 672 N N . CYS A 1 91 ? 6.632 -6.673 7.382 1.00 92.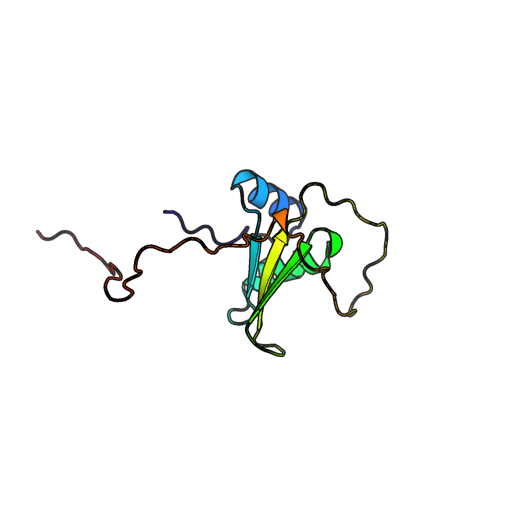38 91 CYS A N 1
ATOM 673 C CA . CYS A 1 91 ? 6.327 -5.471 8.156 1.00 92.38 91 CYS A CA 1
ATOM 674 C C . CYS A 1 91 ? 6.875 -5.572 9.584 1.00 92.38 91 CYS A C 1
ATOM 676 O O . CYS A 1 91 ? 6.918 -6.652 10.172 1.00 92.38 91 CYS A O 1
ATOM 678 N N . SER A 1 92 ? 7.278 -4.432 10.150 1.00 90.38 92 SER A N 1
ATOM 679 C CA . SER A 1 92 ? 7.769 -4.378 11.528 1.00 90.38 92 SER A CA 1
ATOM 680 C C . SER A 1 92 ? 6.658 -4.703 12.530 1.00 90.38 92 SER A C 1
ATOM 682 O O . SER A 1 92 ? 5.475 -4.465 12.272 1.00 90.38 92 SER A O 1
ATOM 684 N N . GLU A 1 93 ? 7.037 -5.189 13.713 1.00 85.81 93 GLU A N 1
ATOM 685 C CA . GLU A 1 93 ? 6.083 -5.521 14.781 1.00 85.81 93 GLU A CA 1
ATOM 686 C C . GLU A 1 93 ? 5.223 -4.319 15.199 1.00 85.81 93 GLU A C 1
ATOM 688 O O . GLU A 1 93 ? 4.072 -4.491 15.569 1.00 85.81 93 GLU A O 1
ATOM 693 N N . GLY A 1 94 ? 5.717 -3.083 15.060 1.00 86.50 94 GLY A N 1
ATOM 694 C CA . GLY A 1 94 ? 4.926 -1.878 15.344 1.00 86.50 94 GLY A CA 1
ATOM 695 C C . GLY A 1 94 ? 3.729 -1.671 14.403 1.00 86.50 94 GLY A C 1
ATOM 696 O O . GLY A 1 94 ? 2.770 -0.991 14.769 1.00 86.50 94 GLY A O 1
ATOM 697 N N . MET A 1 95 ? 3.759 -2.269 13.208 1.00 86.62 95 MET A N 1
ATOM 698 C CA . MET A 1 95 ? 2.652 -2.250 12.242 1.00 86.62 95 MET A CA 1
ATOM 699 C C . MET A 1 95 ? 1.691 -3.433 12.436 1.00 86.62 95 MET A C 1
ATOM 701 O O . MET A 1 95 ? 0.571 -3.427 11.929 1.00 86.62 95 MET A O 1
ATOM 705 N N . VAL A 1 96 ? 2.092 -4.461 13.181 1.00 81.06 96 VAL A N 1
ATOM 706 C CA . VAL A 1 96 ? 1.274 -5.653 13.407 1.00 81.06 96 VAL A CA 1
ATOM 707 C C . VAL A 1 96 ? 0.759 -5.625 14.836 1.00 81.06 96 VAL A C 1
ATOM 709 O O . VAL A 1 96 ? 1.522 -5.602 15.793 1.00 81.06 96 VAL A O 1
ATOM 712 N N . ARG A 1 97 ? -0.563 -5.644 15.023 1.00 75.31 97 ARG A N 1
ATOM 713 C CA . ARG A 1 97 ? -1.088 -5.807 16.384 1.00 75.31 97 ARG A CA 1
ATOM 714 C C . ARG A 1 97 ? -0.810 -7.241 16.843 1.00 75.31 97 ARG A C 1
ATOM 716 O O . ARG A 1 97 ? -1.244 -8.154 16.142 1.00 75.31 97 ARG A O 1
ATOM 723 N N . PRO A 1 98 ? -0.164 -7.444 18.005 1.00 72.56 98 PRO A N 1
ATOM 724 C CA . PRO A 1 98 ? 0.063 -8.787 18.529 1.00 72.56 98 PRO A CA 1
ATOM 725 C C . PRO A 1 98 ? -1.252 -9.452 18.945 1.00 72.56 98 PRO A C 1
ATOM 727 O O . PRO A 1 98 ? -1.395 -10.662 18.813 1.00 72.56 98 PRO A O 1
ATOM 730 N N . ASP A 1 99 ? -2.221 -8.652 19.400 1.00 78.50 99 ASP A N 1
ATOM 731 C CA . ASP A 1 99 ? -3.537 -9.125 19.810 1.00 78.50 99 ASP A CA 1
ATOM 732 C C . ASP A 1 99 ? -4.613 -8.577 18.850 1.00 78.50 99 ASP A C 1
ATOM 734 O O . ASP A 1 99 ? -4.759 -7.347 18.714 1.00 78.50 99 ASP A O 1
ATOM 738 N N . PRO A 1 100 ? -5.337 -9.439 18.112 1.00 73.31 100 PRO A N 1
ATOM 739 C CA . PRO A 1 100 ? -6.390 -8.996 17.212 1.00 73.31 100 PRO A CA 1
ATOM 740 C C . PRO A 1 100 ? -7.519 -8.322 17.997 1.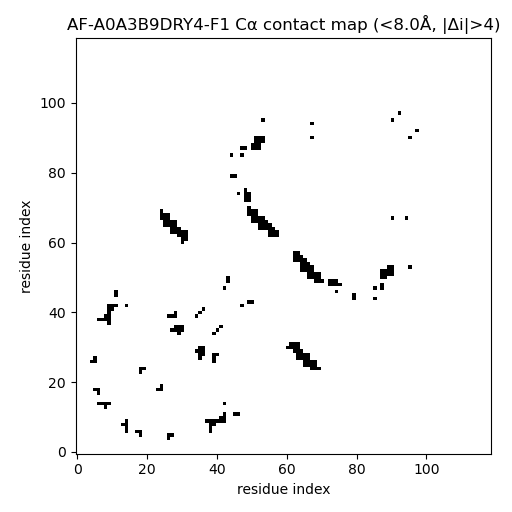00 73.31 100 PRO A C 1
ATOM 742 O O . PRO A 1 100 ? -7.969 -8.792 19.039 1.00 73.31 100 PRO A O 1
ATOM 745 N N . ARG A 1 101 ? -8.043 -7.210 17.468 1.00 76.00 101 ARG A N 1
ATOM 746 C CA . ARG A 1 101 ? -9.257 -6.619 18.044 1.00 76.00 101 ARG A CA 1
ATOM 747 C C . ARG A 1 101 ? -10.415 -7.587 17.862 1.00 76.00 101 ARG A C 1
ATOM 749 O O . ARG A 1 101 ? -10.678 -8.022 16.742 1.00 76.00 101 ARG A O 1
ATOM 756 N N . SER A 1 102 ? -11.157 -7.819 18.940 1.00 74.38 102 SER A N 1
ATOM 757 C CA . SER A 1 102 ? -12.472 -8.441 18.844 1.00 74.38 102 SER A CA 1
ATOM 758 C C . SER A 1 102 ? -13.344 -7.591 17.922 1.00 74.38 102 SER A C 1
ATOM 760 O O . SER A 1 102 ? -13.612 -6.417 18.197 1.00 74.38 102 SER A O 1
ATOM 762 N N . LEU A 1 103 ? -13.718 -8.162 16.781 1.00 64.50 103 LEU A N 1
ATOM 763 C CA . LEU A 1 103 ? -14.708 -7.553 15.913 1.00 64.50 103 LEU A CA 1
ATOM 764 C C . LEU A 1 103 ? -16.081 -7.789 16.551 1.00 64.50 103 LEU A C 1
ATOM 766 O O . LEU A 1 103 ? -16.343 -8.898 17.024 1.00 64.50 103 LEU A O 1
ATOM 770 N N . PRO A 1 104 ? -16.975 -6.784 16.572 1.00 68.62 104 PRO A N 1
ATOM 771 C CA . PRO A 1 104 ? -18.360 -7.039 16.937 1.00 68.62 104 PRO A CA 1
ATOM 77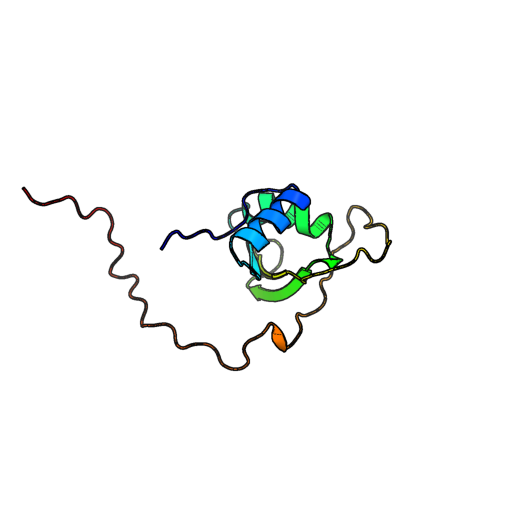2 C C . PRO A 1 104 ? -18.902 -8.155 16.043 1.00 68.62 104 PRO A C 1
ATOM 774 O O . PRO A 1 104 ? -18.517 -8.246 14.875 1.00 68.62 104 PRO A O 1
ATOM 777 N N . ALA A 1 105 ? -19.775 -9.003 16.592 1.00 66.75 105 ALA A N 1
ATOM 778 C CA . ALA A 1 105 ? -20.366 -10.107 15.846 1.00 66.75 105 ALA A CA 1
ATOM 779 C C . ALA A 1 105 ? -20.952 -9.582 14.526 1.00 66.75 105 ALA A C 1
ATOM 781 O O . ALA A 1 105 ? -21.948 -8.856 14.512 1.00 66.75 105 ALA A O 1
ATOM 782 N N . TYR A 1 106 ? -20.294 -9.911 13.414 1.00 58.62 106 TYR A N 1
ATOM 783 C CA . TYR A 1 106 ? -20.780 -9.564 12.093 1.00 58.62 106 TYR A CA 1
ATOM 784 C C . TYR A 1 106 ? -21.854 -10.592 11.731 1.00 58.62 106 TYR A C 1
ATOM 786 O O . TYR A 1 106 ? -21.614 -11.796 11.702 1.00 58.62 106 TYR A O 1
ATOM 794 N N . SER A 1 107 ? -23.077 -10.126 11.500 1.00 50.28 107 SER A N 1
ATOM 795 C CA . SER A 1 107 ? -24.153 -10.951 10.957 1.00 50.28 107 SER A CA 1
ATOM 796 C C . SER A 1 107 ? -24.289 -10.597 9.480 1.00 50.28 107 SER A C 1
ATOM 798 O O . SER A 1 107 ? -24.868 -9.573 9.125 1.00 50.28 107 SER A O 1
ATOM 800 N N . ALA A 1 108 ? -23.768 -11.461 8.604 1.00 54.94 108 ALA A N 1
ATOM 801 C CA . ALA A 1 108 ? -24.028 -11.380 7.162 1.00 54.94 108 ALA A CA 1
ATOM 802 C C . ALA A 1 108 ? -25.522 -11.601 6.826 1.00 54.94 108 ALA A C 1
ATOM 804 O O . ALA A 1 108 ? -25.963 -11.341 5.712 1.00 54.94 108 ALA A O 1
ATOM 805 N N . THR A 1 109 ? -26.320 -12.037 7.807 1.00 51.75 109 THR A N 1
ATOM 806 C CA . THR A 1 109 ? -27.770 -12.239 7.718 1.00 51.75 109 THR A CA 1
ATOM 807 C C . THR A 1 109 ? -28.580 -10.941 7.647 1.00 51.75 109 THR A C 1
ATOM 809 O O . THR A 1 109 ? -29.772 -10.995 7.359 1.00 51.75 109 THR A O 1
ATOM 812 N N . ARG A 1 110 ? -27.971 -9.771 7.886 1.00 51.44 110 ARG A N 1
ATOM 813 C CA . ARG A 1 110 ? -28.619 -8.461 7.713 1.00 51.44 110 ARG A CA 1
ATOM 814 C C . ARG A 1 110 ? -27.802 -7.577 6.780 1.00 51.44 110 ARG A C 1
ATOM 816 O O . ARG A 1 110 ? -27.206 -6.594 7.205 1.00 51.44 110 ARG A O 1
ATOM 823 N N . LEU A 1 111 ? -27.796 -7.920 5.497 1.00 53.88 111 LEU A N 1
ATOM 824 C CA . LEU A 1 111 ? -27.484 -6.956 4.445 1.00 53.88 111 LEU A CA 1
ATOM 825 C C . LEU A 1 111 ? -28.740 -6.092 4.240 1.00 53.88 111 LEU A C 1
ATOM 827 O O . LEU A 1 111 ? -29.749 -6.631 3.783 1.00 53.88 111 LEU A O 1
ATOM 831 N N . PRO A 1 112 ? -28.741 -4.788 4.586 1.00 51.88 112 PRO A N 1
ATOM 832 C CA . PRO A 1 112 ? -29.859 -3.904 4.282 1.00 51.88 112 PRO A CA 1
ATOM 833 C C . PRO A 1 112 ? -29.841 -3.604 2.780 1.00 51.88 112 PRO A C 1
ATOM 835 O O . PRO A 1 112 ? -29.416 -2.541 2.332 1.00 51.88 112 PRO A O 1
ATOM 838 N N . LEU A 1 113 ? -30.260 -4.581 1.982 1.00 53.09 113 LEU A N 1
ATOM 839 C CA . LEU A 1 113 ? -30.569 -4.377 0.580 1.00 53.09 113 LEU A CA 1
ATOM 840 C C . LEU A 1 113 ? -31.914 -3.656 0.545 1.00 53.09 113 LEU A C 1
ATOM 842 O O . LEU A 1 113 ? -32.956 -4.269 0.737 1.00 53.09 113 LEU A O 1
ATOM 846 N N . LEU A 1 114 ? -31.856 -2.338 0.347 1.00 52.31 114 LEU A N 1
ATOM 847 C CA . LEU A 1 114 ? -33.008 -1.485 0.057 1.00 52.31 114 LEU A CA 1
ATOM 848 C C . LEU A 1 114 ? -34.076 -1.502 1.165 1.00 52.31 114 LEU A C 1
ATOM 850 O O . LEU A 1 114 ? -35.159 -2.061 1.008 1.00 52.31 114 LEU A O 1
ATOM 854 N N . ALA A 1 115 ? -33.812 -0.797 2.267 1.00 54.78 115 ALA A N 1
ATOM 855 C CA . ALA A 1 115 ? -34.907 -0.261 3.072 1.00 54.78 115 ALA A CA 1
ATOM 856 C C . ALA A 1 115 ? -35.612 0.821 2.235 1.00 54.78 115 ALA A C 1
ATOM 858 O O . ALA A 1 115 ? -35.272 2.001 2.308 1.00 54.78 115 ALA A O 1
ATOM 859 N N . LEU A 1 116 ? -36.534 0.404 1.367 1.00 56.41 116 LEU A N 1
ATOM 860 C CA . LEU A 1 116 ? -37.495 1.326 0.780 1.00 56.41 116 LEU A CA 1
ATOM 861 C C . LEU A 1 116 ? -38.355 1.874 1.928 1.00 56.41 116 LEU A C 1
ATOM 863 O O . LEU A 1 116 ? -38.791 1.088 2.775 1.00 56.41 116 LEU A O 1
ATOM 867 N N . PRO A 1 117 ? -38.579 3.196 2.003 1.00 50.12 117 PRO A N 1
ATOM 868 C CA . PRO A 1 117 ? -39.499 3.747 2.984 1.00 50.12 117 PRO A CA 1
ATOM 869 C C . PRO A 1 117 ? -40.891 3.148 2.742 1.00 50.12 117 PRO A C 1
ATOM 871 O O . PRO A 1 117 ? -41.382 3.151 1.612 1.00 50.12 117 PRO A O 1
ATOM 874 N N . ALA A 1 118 ? -41.492 2.587 3.794 1.00 60.59 118 ALA A N 1
ATOM 875 C CA . ALA A 1 118 ? -42.896 2.189 3.768 1.00 60.59 118 ALA A CA 1
ATOM 876 C C . ALA A 1 118 ? -43.778 3.450 3.622 1.00 60.59 118 ALA A C 1
ATOM 878 O O . ALA A 1 118 ? -43.382 4.496 4.148 1.00 60.59 118 ALA A O 1
ATOM 879 N N . PRO A 1 119 ? -44.906 3.372 2.889 1.00 57.94 119 PRO A N 1
ATOM 880 C CA . PRO A 1 119 ? -45.804 4.505 2.667 1.00 57.94 119 PRO A CA 1
ATOM 881 C C . PRO A 1 119 ? -46.470 5.008 3.952 1.00 57.94 119 PRO A C 1
ATOM 883 O O . PRO A 1 119 ? -46.684 4.189 4.877 1.00 57.94 119 PRO A O 1
#

Solvent-accessible surface area (backbone atoms only — not comparable to full-atom values): 7549 Å² total; per-residue (Å²): 131,85,88,73,78,65,53,92,32,45,51,53,70,60,23,57,49,47,26,60,78,70,70,54,54,62,44,63,40,31,42,78,83,43,55,19,47,60,21,43,44,46,29,45,65,76,43,47,76,37,39,21,38,70,51,75,48,74,59,89,76,51,29,37,32,38,31,37,56,47,83,87,58,67,86,89,82,70,86,78,61,88,89,61,85,86,78,60,53,71,54,56,68,92,80,46,75,91,68,78,77,84,69,75,88,80,60,84,88,66,70,83,76,73,84,68,83,78,132

Foldseek 3Di:
DPPPQAQQALPLVSRVVVCVVVVHFKHKLFLQVCSSCNRVVSNCLVCVQQWAWEDKDDDDSGIITMIGGRPPRDDPPDDRDPPDDRDGHHDDVVVPDPDDDDDPDDDPVDDPPDPDPDD

Radius of gyration: 17.23 Å; Cα contacts (8 Å, |Δi|>4): 139; chains: 1; bounding box: 64×32×35 Å

pLDDT: mean 78.03, std 13.92, range [38.88, 94.88]

Sequence (119 aa):
MRSRTYPLSADPERFFREAREIGVSYVVLDQVDGLGGAYVGGVVRDRPWAFCGLVGVGEGDVRTQILGIIEGAVDPGGEVSPGSTIRLAPCSEGMVRPDPRSLPAYSATRLPLLALPAP

Nearest PDB structures (foldseek):
  3aq3-assembly3_C  TM=3.803E-01  e=4.448E+00  Agrobacterium tumefaciens
  3aq2-assembly1_A  TM=3.894E-01  e=9.091E+00  Agrobacterium vitis
  3aq3-assembly2_B  TM=3.614E-01  e=8.519E+00  Agrobacterium tumefaciens